Protein AF-A0A7J2PQK2-F1 (afdb_monomer_lite)

pLDDT: mean 76.17, std 11.25, range [49.5, 92.56]

Structure (mmCIF, N/CA/C/O backbone):
data_AF-A0A7J2PQK2-F1
#
_entry.id   AF-A0A7J2PQK2-F1
#
loop_
_atom_site.group_PDB
_atom_site.id
_atom_site.type_symbol
_atom_site.label_atom_id
_atom_site.label_alt_id
_atom_site.label_comp_id
_atom_site.label_asym_id
_atom_site.label_entity_id
_atom_site.label_seq_id
_atom_site.pdbx_PDB_ins_code
_atom_site.Cartn_x
_atom_site.Cartn_y
_atom_site.Cartn_z
_atom_site.occupancy
_atom_site.B_iso_or_equiv
_atom_site.auth_seq_id
_atom_site.auth_comp_id
_atom_site.auth_asym_id
_atom_site.auth_atom_id
_atom_site.pdbx_PDB_model_num
ATOM 1 N N . MET A 1 1 ? 20.639 -14.200 -44.568 1.00 54.28 1 MET A N 1
ATOM 2 C CA . MET A 1 1 ? 20.010 -14.400 -43.243 1.00 54.28 1 MET A CA 1
ATOM 3 C C . MET A 1 1 ? 18.769 -13.515 -43.201 1.00 54.28 1 MET A C 1
ATOM 5 O O . MET A 1 1 ? 18.919 -12.320 -43.413 1.00 54.28 1 MET A O 1
ATOM 9 N N . ASN A 1 2 ? 17.565 -14.093 -43.086 1.00 59.75 2 ASN A N 1
ATOM 10 C CA . ASN A 1 2 ? 16.289 -13.381 -43.282 1.00 59.75 2 ASN A CA 1
ATOM 11 C C . ASN A 1 2 ? 16.081 -12.299 -42.211 1.00 59.75 2 ASN A C 1
ATOM 13 O O . ASN A 1 2 ? 15.786 -12.599 -41.055 1.00 59.75 2 ASN A O 1
ATOM 17 N N . THR A 1 3 ? 16.226 -11.039 -42.608 1.00 67.75 3 THR A N 1
ATOM 18 C CA . THR A 1 3 ? 16.046 -9.852 -41.761 1.00 67.75 3 THR A CA 1
ATOM 19 C C . THR A 1 3 ? 14.629 -9.750 -41.190 1.00 67.75 3 THR A C 1
ATOM 21 O O . THR A 1 3 ? 14.465 -9.261 -40.076 1.00 67.75 3 THR A O 1
ATOM 24 N N . GLU A 1 4 ? 13.620 -10.284 -41.884 1.00 66.25 4 GLU A N 1
ATOM 25 C CA . GLU A 1 4 ? 12.233 -10.365 -41.400 1.00 66.25 4 GLU A CA 1
ATOM 26 C C . GLU A 1 4 ? 12.055 -11.335 -40.223 1.00 66.25 4 GLU A C 1
ATOM 28 O O . GLU A 1 4 ? 11.356 -11.018 -39.265 1.00 66.25 4 GLU A O 1
ATOM 33 N N . LEU A 1 5 ? 12.746 -12.481 -40.237 1.00 63.25 5 LEU A N 1
ATOM 34 C CA . LEU A 1 5 ? 12.723 -13.457 -39.138 1.00 63.25 5 LEU A CA 1
ATOM 35 C C . LEU A 1 5 ? 13.336 -12.870 -37.863 1.00 63.25 5 LEU A C 1
ATOM 37 O O . LEU A 1 5 ? 12.794 -13.045 -36.775 1.00 63.25 5 LEU A O 1
ATOM 41 N N . PHE A 1 6 ? 14.433 -12.123 -38.003 1.00 67.06 6 PHE A N 1
ATOM 42 C CA . PHE A 1 6 ? 15.090 -11.453 -36.879 1.00 67.06 6 PHE A CA 1
ATOM 43 C C . PHE A 1 6 ? 14.240 -10.302 -36.312 1.00 67.06 6 PHE A C 1
ATOM 45 O O . PHE A 1 6 ? 14.202 -10.088 -35.100 1.00 67.06 6 PHE A O 1
ATOM 52 N N . ARG A 1 7 ? 13.521 -9.580 -37.182 1.00 64.62 7 ARG A N 1
ATOM 53 C CA . ARG A 1 7 ? 12.620 -8.484 -36.801 1.00 64.62 7 ARG A CA 1
ATOM 54 C C . ARG A 1 7 ? 11.377 -9.003 -36.069 1.00 64.62 7 ARG A C 1
ATOM 56 O O . ARG A 1 7 ? 11.118 -8.562 -34.955 1.00 64.62 7 ARG A O 1
ATOM 63 N N . ASN A 1 8 ? 10.722 -10.033 -36.609 1.00 73.62 8 ASN A N 1
ATOM 64 C CA . ASN A 1 8 ? 9.579 -10.696 -35.972 1.00 73.62 8 ASN A CA 1
ATOM 65 C C . ASN A 1 8 ? 9.943 -11.319 -34.615 1.00 73.62 8 ASN A C 1
ATOM 67 O O . ASN A 1 8 ? 9.157 -11.269 -33.672 1.00 73.62 8 ASN A O 1
ATOM 71 N N . TRP A 1 9 ? 11.150 -11.879 -34.492 1.00 75.25 9 TRP A N 1
ATOM 72 C CA . TRP A 1 9 ? 11.638 -12.433 -33.229 1.00 75.25 9 TRP A CA 1
ATOM 73 C C . TRP A 1 9 ? 11.838 -11.348 -32.163 1.00 75.25 9 TRP A C 1
ATOM 75 O O . TRP A 1 9 ? 11.420 -11.518 -31.019 1.00 75.25 9 TRP A O 1
ATOM 85 N N . LYS A 1 10 ? 12.404 -10.195 -32.536 1.00 76.00 10 LYS A N 1
ATOM 86 C CA . LYS A 1 10 ? 12.572 -9.052 -31.629 1.00 76.00 10 LYS A CA 1
ATOM 87 C C . LYS A 1 10 ? 11.228 -8.502 -31.137 1.00 76.00 10 LYS A C 1
ATOM 89 O O . LYS A 1 10 ? 11.080 -8.264 -29.939 1.00 76.00 10 LYS A O 1
ATOM 94 N N . ASP A 1 11 ? 10.253 -8.356 -32.031 1.00 75.94 11 ASP A N 1
ATOM 95 C CA . ASP A 1 11 ? 8.913 -7.864 -31.688 1.00 75.94 11 ASP A CA 1
ATOM 96 C C . ASP A 1 11 ? 8.170 -8.845 -30.767 1.00 75.94 11 ASP A C 1
ATOM 98 O O . ASP A 1 11 ? 7.532 -8.431 -29.796 1.00 75.94 11 ASP A O 1
ATOM 102 N N . TYR A 1 12 ? 8.332 -10.153 -30.992 1.00 79.56 12 TYR A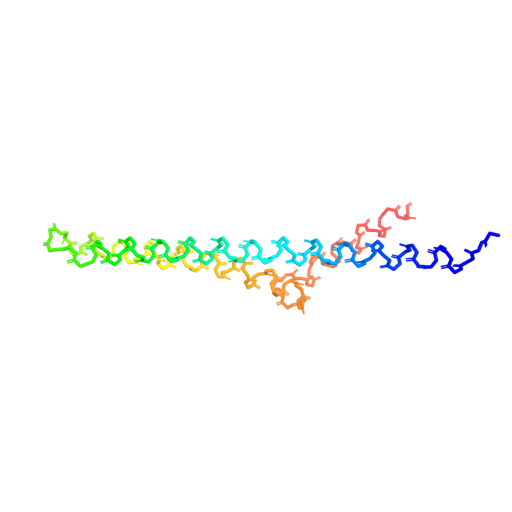 N 1
ATOM 103 C CA . TYR A 1 12 ? 7.796 -11.191 -30.110 1.00 79.56 12 TYR A CA 1
ATOM 104 C C . TYR A 1 12 ? 8.394 -11.119 -28.698 1.00 79.56 12 TYR A C 1
ATOM 106 O O . TYR A 1 12 ? 7.658 -11.120 -27.712 1.00 79.56 12 TYR A O 1
ATOM 114 N N . PHE A 1 13 ? 9.718 -10.988 -28.575 1.00 77.31 13 PHE A N 1
ATOM 115 C CA . PHE A 1 13 ? 10.373 -10.829 -27.271 1.00 77.31 13 PHE A CA 1
ATOM 116 C C . PHE A 1 13 ? 9.916 -9.564 -26.544 1.00 77.31 13 PHE A C 1
ATOM 118 O O . PHE A 1 13 ? 9.668 -9.592 -25.337 1.00 77.31 13 PHE A O 1
ATOM 125 N N . GLN A 1 14 ? 9.755 -8.463 -27.275 1.00 76.88 14 GLN A N 1
ATOM 126 C CA . GLN A 1 14 ? 9.279 -7.199 -26.727 1.00 76.88 14 GLN A CA 1
ATOM 127 C C . GLN A 1 14 ? 7.820 -7.298 -26.250 1.00 76.88 14 GLN A C 1
ATOM 129 O O . GLN A 1 14 ? 7.486 -6.775 -25.185 1.00 76.88 14 GLN A O 1
ATOM 134 N N . PHE A 1 15 ? 6.971 -8.031 -26.976 1.00 79.12 15 PHE A N 1
ATOM 135 C CA . PHE A 1 15 ? 5.594 -8.319 -26.578 1.00 79.12 15 PHE A CA 1
ATOM 136 C C . PHE A 1 15 ? 5.519 -9.201 -25.324 1.00 79.12 15 PHE A C 1
ATOM 138 O O . PHE A 1 15 ? 4.812 -8.861 -24.373 1.00 79.12 15 PHE A O 1
ATOM 145 N N . VAL A 1 16 ? 6.288 -10.294 -25.272 1.00 80.12 16 VAL A N 1
ATOM 146 C CA . VAL A 1 16 ? 6.352 -11.175 -24.093 1.00 80.12 16 VAL A CA 1
ATOM 147 C C . VAL A 1 16 ? 6.833 -10.395 -22.870 1.00 80.12 16 VAL A C 1
ATOM 149 O O . VAL A 1 16 ? 6.191 -10.447 -21.821 1.00 80.12 16 VAL A O 1
ATOM 152 N N . TYR A 1 17 ? 7.890 -9.594 -23.007 1.00 76.06 17 TYR A N 1
ATOM 153 C CA . TYR A 1 17 ? 8.396 -8.751 -21.923 1.00 76.06 17 TYR A CA 1
ATOM 154 C C . TYR A 1 17 ? 7.348 -7.743 -21.425 1.00 76.06 17 TYR A C 1
ATOM 156 O O . TYR A 1 17 ? 7.148 -7.586 -20.219 1.00 76.06 17 TYR A O 1
ATOM 164 N N . PHE A 1 18 ? 6.625 -7.099 -22.345 1.00 77.62 18 PHE A N 1
ATOM 165 C CA . PHE A 1 18 ? 5.552 -6.166 -22.006 1.00 77.62 18 PHE A CA 1
ATOM 166 C C . PHE A 1 18 ? 4.387 -6.857 -21.280 1.00 77.62 18 PHE A C 1
ATOM 168 O O . PHE A 1 18 ? 3.940 -6.375 -20.238 1.00 77.62 18 PHE A O 1
ATOM 175 N N . SER A 1 19 ? 3.931 -8.009 -21.781 1.00 76.94 19 SER A N 1
ATOM 176 C CA . SER A 1 19 ? 2.859 -8.796 -21.158 1.00 76.94 19 SER A CA 1
ATOM 177 C C . SER A 1 19 ? 3.243 -9.325 -19.771 1.00 76.94 19 SER A C 1
ATOM 179 O O . SER A 1 19 ? 2.436 -9.252 -18.845 1.00 76.94 19 SER A O 1
ATOM 181 N N . GLY A 1 20 ? 4.493 -9.764 -19.586 1.00 77.56 20 GLY A N 1
ATOM 182 C CA . GLY A 1 20 ? 5.020 -10.188 -18.289 1.00 77.56 20 GLY A CA 1
ATOM 183 C C . GLY A 1 20 ? 5.066 -9.034 -17.290 1.00 77.56 20 GLY A C 1
ATOM 184 O O . GLY A 1 20 ? 4.593 -9.169 -16.161 1.00 77.56 20 GLY A O 1
ATOM 185 N N . GLY A 1 21 ? 5.549 -7.865 -17.720 1.00 73.00 21 GLY A N 1
ATOM 186 C CA . GLY A 1 21 ? 5.540 -6.650 -16.903 1.00 73.00 21 GLY A CA 1
ATOM 187 C C . GLY A 1 21 ? 4.128 -6.216 -16.494 1.00 73.00 21 GLY A C 1
ATOM 188 O O . GLY A 1 21 ? 3.903 -5.868 -15.333 1.00 73.00 21 GLY A O 1
ATOM 189 N N . LEU A 1 22 ? 3.161 -6.289 -17.415 1.00 73.19 22 LEU A N 1
ATOM 190 C CA . LEU A 1 22 ? 1.750 -6.017 -17.125 1.00 73.19 22 LEU A CA 1
ATOM 191 C C . LEU A 1 22 ? 1.163 -7.011 -16.121 1.00 73.19 22 LEU A C 1
ATOM 193 O O . LEU A 1 22 ? 0.508 -6.583 -15.172 1.00 73.19 22 LEU A O 1
ATOM 197 N N . ALA A 1 23 ? 1.418 -8.309 -16.287 1.00 73.06 23 ALA A N 1
ATOM 198 C CA . ALA A 1 23 ? 0.916 -9.342 -15.385 1.00 73.06 23 ALA A CA 1
ATOM 199 C C . ALA A 1 23 ? 1.463 -9.168 -13.958 1.00 73.06 23 ALA A C 1
ATOM 201 O O . ALA A 1 23 ? 0.697 -9.187 -12.995 1.00 73.06 23 ALA A O 1
ATOM 202 N N . VAL A 1 24 ? 2.768 -8.917 -13.811 1.00 74.31 24 VAL A N 1
ATOM 203 C CA . VAL A 1 24 ? 3.394 -8.652 -12.504 1.00 74.31 24 VAL A CA 1
ATOM 204 C C . VAL A 1 24 ? 2.831 -7.375 -11.873 1.00 74.31 24 VAL A C 1
ATOM 206 O O . VAL A 1 24 ? 2.505 -7.367 -10.684 1.00 74.31 24 VAL A O 1
ATOM 209 N N . GLY A 1 25 ? 2.663 -6.309 -12.662 1.00 71.69 25 GLY A N 1
ATOM 210 C CA . GLY A 1 25 ? 2.047 -5.062 -12.203 1.00 71.69 25 GLY A CA 1
ATOM 211 C C . GLY A 1 25 ? 0.606 -5.258 -11.723 1.00 71.69 25 GLY A C 1
ATOM 212 O O . GLY A 1 25 ? 0.245 -4.783 -10.645 1.00 71.69 25 GLY A O 1
ATOM 213 N N . TRP A 1 26 ? -0.193 -6.012 -12.479 1.00 76.19 26 TRP A N 1
ATOM 214 C CA . TRP A 1 26 ? -1.580 -6.338 -12.147 1.00 76.19 26 TRP A CA 1
ATOM 215 C C . TRP A 1 26 ? -1.686 -7.160 -10.859 1.00 76.19 26 TRP A C 1
ATOM 217 O O . TRP A 1 26 ? -2.433 -6.797 -9.950 1.00 76.19 26 TRP A O 1
ATOM 227 N N . ILE A 1 27 ? -0.895 -8.231 -10.741 1.00 77.12 27 ILE A N 1
ATOM 228 C CA . ILE A 1 27 ? -0.863 -9.098 -9.555 1.00 77.12 27 ILE A CA 1
ATOM 229 C C . ILE A 1 27 ? -0.448 -8.299 -8.317 1.00 77.12 27 ILE A C 1
ATOM 231 O O . ILE A 1 27 ? -1.100 -8.396 -7.276 1.00 77.12 27 ILE A O 1
ATOM 235 N N . SER A 1 28 ? 0.592 -7.466 -8.430 1.00 73.31 28 SER A N 1
ATOM 236 C CA . SER A 1 28 ? 1.046 -6.611 -7.331 1.00 73.31 28 SER A CA 1
ATOM 237 C C . SER A 1 28 ? -0.047 -5.641 -6.879 1.00 73.31 28 SER A C 1
ATOM 239 O O . SER A 1 28 ? -0.267 -5.511 -5.677 1.00 73.31 28 SER A O 1
ATOM 241 N N . GLY A 1 29 ? -0.750 -4.986 -7.809 1.00 76.00 29 GLY A N 1
ATOM 242 C CA . GLY A 1 29 ? -1.850 -4.077 -7.475 1.00 76.00 29 GLY A CA 1
ATOM 243 C C . GLY A 1 29 ? -3.015 -4.801 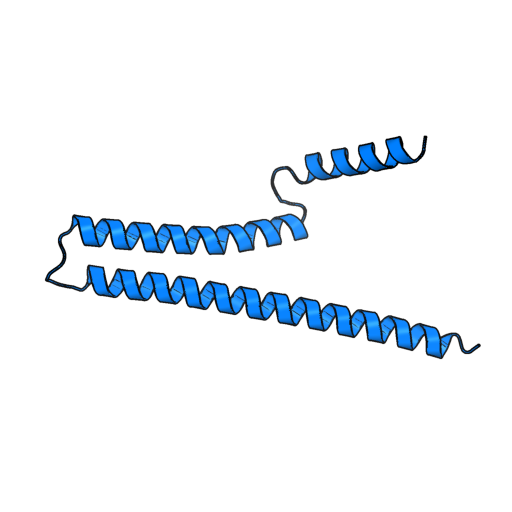-6.797 1.00 76.00 29 GLY A C 1
ATOM 244 O O . GLY A 1 29 ? -3.534 -4.345 -5.777 1.00 76.00 29 GLY A O 1
ATOM 245 N N . HIS A 1 30 ? -3.378 -5.978 -7.304 1.00 81.25 30 HIS A N 1
ATOM 246 C CA . HIS A 1 30 ? -4.472 -6.770 -6.750 1.00 81.25 30 HIS A CA 1
ATOM 247 C C . HIS A 1 30 ? -4.154 -7.320 -5.348 1.00 81.25 30 HIS A C 1
ATOM 249 O O . HIS A 1 30 ? -5.042 -7.387 -4.494 1.00 81.25 30 HIS A O 1
ATOM 255 N N . LEU A 1 31 ? -2.900 -7.698 -5.081 1.00 78.94 31 LEU A N 1
ATOM 256 C CA . LEU A 1 31 ? -2.432 -8.091 -3.748 1.00 78.94 31 LEU A CA 1
ATOM 257 C C . LEU A 1 31 ? -2.499 -6.922 -2.762 1.00 78.94 31 LEU A C 1
ATOM 259 O O . LEU A 1 31 ? -3.013 -7.098 -1.659 1.00 78.94 31 LEU A O 1
ATOM 263 N N . SER A 1 32 ? -2.041 -5.733 -3.161 1.00 78.00 32 SER A N 1
ATOM 264 C CA . SER A 1 32 ? -2.113 -4.530 -2.324 1.00 78.00 32 SER A CA 1
ATOM 265 C C . SER A 1 32 ? -3.555 -4.169 -1.967 1.00 78.00 32 SER A C 1
ATOM 267 O O . SER A 1 32 ? -3.857 -3.991 -0.792 1.00 78.00 32 SER A O 1
ATOM 269 N N . LEU A 1 33 ? -4.476 -4.168 -2.937 1.00 81.62 33 LEU A N 1
ATOM 270 C CA . LEU A 1 33 ? -5.896 -3.898 -2.676 1.00 81.62 33 LEU A CA 1
ATOM 271 C C . LEU A 1 33 ? -6.532 -4.927 -1.731 1.00 81.62 33 LEU A C 1
ATOM 273 O O . LEU A 1 33 ? -7.323 -4.558 -0.864 1.00 81.62 33 LEU A O 1
ATOM 277 N N . ARG A 1 34 ? -6.171 -6.213 -1.849 1.00 86.62 34 ARG A N 1
ATOM 278 C CA . ARG A 1 34 ? -6.644 -7.251 -0.914 1.00 86.62 34 ARG A CA 1
ATOM 279 C C . ARG A 1 34 ? -6.140 -7.015 0.507 1.00 86.62 34 ARG A C 1
ATOM 281 O O . ARG A 1 34 ? -6.898 -7.239 1.446 1.00 86.62 34 ARG A O 1
ATOM 288 N N . LYS A 1 35 ? -4.895 -6.563 0.670 1.00 84.44 35 LYS A N 1
ATOM 289 C CA . LYS A 1 35 ? -4.336 -6.240 1.989 1.00 84.44 35 LYS A CA 1
ATOM 290 C C . LYS A 1 35 ? -5.016 -5.026 2.616 1.00 84.44 35 LYS A C 1
ATOM 292 O O . LYS A 1 35 ? -5.472 -5.141 3.746 1.00 84.44 35 LYS A O 1
ATOM 297 N N . ILE A 1 36 ? -5.185 -3.940 1.855 1.00 84.75 36 ILE A N 1
ATOM 298 C CA . ILE A 1 36 ? -5.933 -2.746 2.291 1.00 84.75 36 ILE A CA 1
ATOM 299 C C . ILE A 1 36 ? -7.337 -3.141 2.756 1.00 84.75 36 ILE A C 1
ATOM 301 O O . ILE A 1 36 ? -7.754 -2.813 3.863 1.00 84.75 36 ILE A O 1
ATOM 305 N N . ARG A 1 37 ? -8.055 -3.917 1.936 1.00 88.25 37 ARG A N 1
ATOM 306 C CA . ARG A 1 37 ? -9.393 -4.400 2.278 1.00 88.25 37 ARG A CA 1
ATOM 307 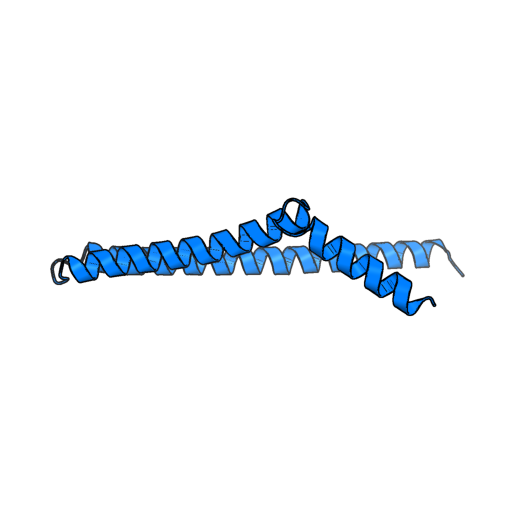C C . ARG A 1 37 ? -9.397 -5.218 3.571 1.00 88.25 37 ARG A C 1
ATOM 309 O O . ARG A 1 37 ? -10.255 -5.002 4.416 1.00 88.25 37 ARG A O 1
ATOM 316 N N . SER A 1 38 ? -8.436 -6.123 3.741 1.00 89.88 38 SER A N 1
ATOM 317 C CA . SER A 1 38 ? -8.333 -6.933 4.958 1.00 89.88 38 SER A CA 1
ATOM 318 C C . SER A 1 38 ? -8.046 -6.091 6.206 1.00 89.88 38 SER A C 1
ATOM 320 O O . SER A 1 38 ? -8.611 -6.376 7.261 1.00 89.88 38 SER A O 1
ATOM 322 N N . ALA A 1 39 ? -7.203 -5.061 6.103 1.00 86.75 39 ALA A N 1
ATOM 323 C CA . ALA A 1 39 ? -6.920 -4.139 7.201 1.00 86.75 39 ALA A CA 1
ATOM 324 C C . ALA A 1 39 ? -8.175 -3.352 7.611 1.00 86.75 39 ALA A C 1
ATOM 326 O O . ALA A 1 39 ? -8.518 -3.300 8.793 1.00 86.75 39 ALA A O 1
ATOM 327 N N . LEU A 1 40 ? -8.920 -2.834 6.629 1.00 89.25 40 LEU A N 1
ATOM 328 C CA . LEU A 1 40 ? -10.181 -2.125 6.857 1.00 89.25 40 LEU A CA 1
ATOM 329 C C . LEU A 1 40 ? -11.252 -3.027 7.484 1.00 89.25 40 LEU A C 1
ATOM 331 O O . LEU A 1 40 ? -11.888 -2.624 8.453 1.00 89.25 40 LEU A O 1
ATOM 335 N N . GLU A 1 41 ? -11.416 -4.260 6.995 1.00 92.56 41 GLU A N 1
ATOM 336 C CA . GLU A 1 41 ? -12.366 -5.230 7.565 1.00 92.56 41 GLU A CA 1
ATOM 337 C C . GLU A 1 41 ? -12.015 -5.576 9.026 1.00 92.56 41 GLU A C 1
ATOM 339 O O . GLU A 1 41 ? -12.898 -5.682 9.880 1.00 92.56 41 GLU A O 1
ATOM 344 N N . LYS A 1 42 ? -10.724 -5.716 9.356 1.00 90.12 42 LYS A N 1
ATOM 345 C CA . LYS A 1 42 ? -10.276 -5.931 10.743 1.00 90.12 42 LYS A CA 1
ATOM 346 C C . LYS A 1 42 ? -10.597 -4.736 11.637 1.00 90.12 42 LYS A C 1
ATOM 348 O O . LYS A 1 42 ? -11.129 -4.935 12.729 1.00 90.12 42 LYS A O 1
ATOM 353 N N . ALA A 1 43 ? -10.301 -3.521 11.181 1.00 89.75 43 ALA A N 1
ATOM 354 C CA . ALA A 1 43 ? -10.606 -2.309 11.932 1.00 89.75 43 ALA A CA 1
ATOM 355 C C . ALA A 1 43 ? -12.113 -2.143 12.144 1.00 89.75 43 ALA A C 1
ATOM 357 O O . ALA A 1 43 ? -12.553 -1.889 13.264 1.00 89.75 43 ALA A O 1
ATOM 358 N N . GLU A 1 44 ? -12.920 -2.383 11.111 1.00 91.75 44 GLU A N 1
ATOM 359 C CA . GLU A 1 44 ? -14.377 -2.329 11.199 1.00 91.75 44 GLU A CA 1
ATOM 360 C C . GLU A 1 44 ? -14.927 -3.310 12.243 1.00 91.75 44 GLU A C 1
ATOM 362 O O . GLU A 1 44 ? -15.773 -2.933 13.057 1.00 91.75 44 GLU A O 1
ATOM 367 N N . ASN A 1 45 ? -14.408 -4.540 12.286 1.00 92.44 45 ASN A N 1
ATOM 368 C CA . ASN A 1 45 ? -14.804 -5.531 13.289 1.00 92.44 45 ASN A CA 1
ATOM 369 C C . ASN A 1 45 ? -14.494 -5.069 14.724 1.00 92.44 45 ASN A C 1
ATOM 371 O O . ASN A 1 45 ? -15.310 -5.267 15.627 1.00 92.44 45 ASN A O 1
ATOM 375 N N . ILE A 1 46 ? -13.346 -4.422 14.944 1.00 89.44 46 ILE A N 1
ATOM 376 C CA . ILE A 1 46 ? -12.956 -3.887 16.259 1.00 89.44 46 ILE A CA 1
ATOM 377 C C . ILE A 1 46 ? -13.830 -2.683 16.638 1.00 89.44 46 ILE A C 1
ATOM 379 O O . ILE A 1 46 ? -14.296 -2.584 17.772 1.00 89.44 46 ILE A O 1
ATOM 383 N N . ILE A 1 47 ? -14.113 -1.789 15.690 1.00 88.69 47 ILE A N 1
ATOM 384 C CA . ILE A 1 47 ? -14.946 -0.599 15.912 1.00 88.69 47 ILE A CA 1
ATOM 385 C C . ILE A 1 47 ? -16.389 -0.994 16.247 1.00 88.69 47 ILE A C 1
ATOM 387 O O . ILE A 1 47 ? -16.985 -0.452 17.186 1.00 88.69 47 ILE A O 1
ATOM 391 N N . ARG A 1 48 ? -16.943 -1.969 15.516 1.00 91.19 48 ARG A N 1
ATOM 392 C CA . ARG A 1 48 ? -18.300 -2.494 15.732 1.00 91.19 48 ARG A CA 1
ATOM 393 C C . ARG A 1 48 ? -18.417 -3.347 16.993 1.00 91.19 48 ARG A C 1
ATOM 395 O O . ARG A 1 48 ? -19.524 -3.508 17.501 1.00 91.19 48 ARG A O 1
ATOM 402 N N . SER A 1 49 ? -17.312 -3.870 17.523 1.00 89.75 49 SER A N 1
ATOM 403 C CA . SER A 1 49 ? -17.325 -4.653 18.756 1.00 89.75 49 SER A CA 1
ATOM 404 C C . SER A 1 49 ? -17.783 -3.791 19.946 1.00 89.75 49 SER A C 1
ATOM 406 O O . SER A 1 49 ? -17.153 -2.777 20.270 1.00 89.75 49 SER A O 1
ATOM 408 N N . PRO A 1 50 ? -18.856 -4.187 20.656 1.00 84.50 50 PRO A N 1
ATOM 409 C CA . PRO A 1 50 ? -19.290 -3.499 21.870 1.00 84.50 50 PRO A CA 1
ATOM 410 C C . PRO A 1 50 ? -18.361 -3.769 23.064 1.00 84.50 50 PRO A C 1
ATOM 412 O O . PRO A 1 50 ? -18.459 -3.084 24.074 1.00 84.50 50 PRO A O 1
ATOM 415 N N . LYS A 1 51 ? -17.454 -4.753 22.961 1.00 89.81 51 LYS A N 1
ATOM 416 C CA . LYS A 1 51 ? -16.509 -5.132 24.027 1.00 89.81 51 LYS A CA 1
ATOM 417 C C . LYS A 1 51 ? -15.207 -4.326 24.011 1.00 8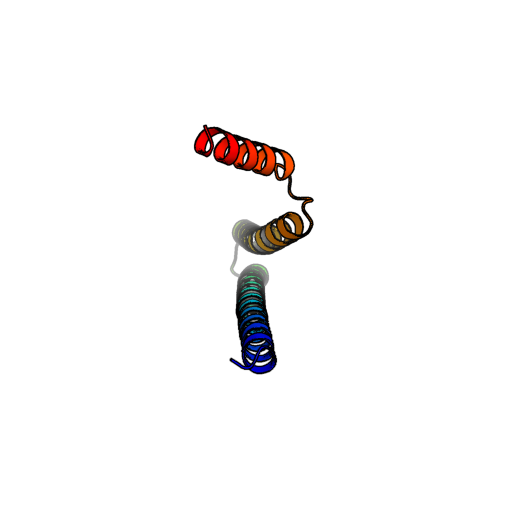9.81 51 LYS A C 1
ATOM 419 O O . LYS A 1 51 ? -14.409 -4.449 24.932 1.00 89.81 51 LYS A O 1
ATOM 424 N N . SER A 1 52 ? -14.966 -3.558 22.953 1.00 83.50 52 SER A N 1
ATOM 425 C CA . SER A 1 52 ? -13.704 -2.851 22.733 1.00 83.50 52 SER A CA 1
ATOM 426 C C . SER A 1 52 ? -13.769 -1.433 23.303 1.00 83.50 52 SER A C 1
ATOM 428 O O . SER A 1 52 ? -14.764 -0.736 23.099 1.00 83.50 52 SER A O 1
ATOM 430 N N . ASN A 1 53 ? -12.715 -0.996 24.000 1.00 91.44 53 ASN A N 1
ATOM 431 C CA . ASN A 1 53 ? -12.620 0.371 24.531 1.00 91.44 53 ASN A CA 1
ATOM 432 C C . ASN A 1 53 ? -12.453 1.394 23.385 1.00 91.44 53 ASN A C 1
ATOM 434 O O . ASN A 1 53 ? -11.929 1.045 22.327 1.00 91.44 53 ASN A O 1
ATOM 438 N N . MET A 1 54 ? -12.852 2.654 23.586 1.00 88.81 54 MET A N 1
ATOM 439 C CA . MET A 1 54 ? -12.715 3.718 22.579 1.00 88.81 54 MET A CA 1
ATOM 440 C C . MET A 1 54 ? -11.273 3.894 22.096 1.00 88.81 54 MET A C 1
ATOM 442 O O . MET A 1 54 ? -11.071 4.022 20.893 1.00 88.81 54 MET A O 1
ATOM 446 N N . ASP A 1 55 ? -10.280 3.783 22.981 1.00 90.56 55 ASP A N 1
ATOM 447 C CA . ASP A 1 55 ? -8.866 3.850 22.585 1.00 90.56 55 ASP A CA 1
ATOM 448 C C . ASP A 1 55 ? -8.487 2.719 21.620 1.00 90.56 55 ASP A C 1
ATOM 450 O O . ASP A 1 55 ? -7.808 2.940 20.623 1.00 90.56 55 ASP A O 1
ATOM 454 N N . GLN A 1 56 ? -8.987 1.500 21.853 1.00 89.94 56 GLN A N 1
ATOM 455 C CA . GLN A 1 56 ? -8.735 0.362 20.960 1.00 89.94 56 GLN A CA 1
ATOM 456 C C . GLN A 1 56 ? -9.393 0.558 19.593 1.00 89.94 56 GLN A C 1
ATOM 458 O O . GLN A 1 56 ? -8.821 0.184 18.571 1.00 89.94 56 GLN A O 1
ATOM 463 N N . LYS A 1 57 ? -10.590 1.152 19.566 1.00 89.88 57 LYS A N 1
ATOM 464 C CA . LYS A 1 57 ? -11.288 1.487 18.319 1.00 89.88 57 LYS A CA 1
ATOM 465 C C . LYS A 1 57 ? -10.541 2.565 17.542 1.00 89.88 57 LYS A C 1
ATOM 467 O O . LYS A 1 57 ? -10.421 2.454 16.326 1.00 89.88 57 LYS A O 1
ATOM 472 N N . TYR A 1 58 ? -10.027 3.571 18.246 1.00 90.06 58 TYR A N 1
ATOM 473 C CA . TYR A 1 58 ? -9.233 4.644 17.662 1.00 90.06 58 TYR A CA 1
ATOM 474 C C . TYR A 1 58 ? -7.923 4.114 17.070 1.00 90.06 58 TYR A C 1
ATOM 476 O O . TYR A 1 58 ? -7.661 4.338 15.892 1.00 90.06 58 TYR A O 1
ATOM 484 N N . HIS A 1 59 ? -7.154 3.329 17.832 1.00 91.38 59 HIS A N 1
ATOM 485 C CA . HIS A 1 59 ? -5.916 2.722 17.339 1.00 91.38 59 HIS A CA 1
ATOM 486 C C . HIS A 1 59 ? -6.152 1.820 16.127 1.00 91.38 59 HIS A C 1
ATOM 488 O O . HIS A 1 59 ? -5.464 1.966 15.124 1.00 91.38 59 HIS A O 1
ATOM 494 N N . ALA A 1 60 ? -7.179 0.967 16.159 1.00 88.50 60 ALA A N 1
ATOM 495 C CA . ALA A 1 60 ? -7.507 0.115 15.018 1.00 88.50 60 ALA A CA 1
ATOM 496 C C . ALA A 1 60 ? -7.870 0.920 13.755 1.00 88.50 60 ALA A C 1
ATOM 498 O O . ALA A 1 60 ? -7.529 0.512 12.645 1.00 88.50 60 ALA A O 1
ATOM 499 N N . ALA A 1 61 ? -8.548 2.064 13.908 1.00 88.06 61 ALA A N 1
ATOM 500 C CA . ALA A 1 61 ? -8.845 2.959 12.794 1.00 88.06 61 ALA A CA 1
ATOM 501 C C . ALA A 1 61 ? -7.573 3.616 12.232 1.00 88.06 61 ALA A C 1
ATOM 503 O O . ALA A 1 61 ? -7.397 3.645 11.015 1.00 88.06 61 ALA A O 1
ATOM 504 N N . CYS A 1 62 ? -6.684 4.104 13.104 1.00 90.81 62 CYS A N 1
ATOM 505 C CA . CYS A 1 62 ? -5.396 4.673 12.706 1.00 90.81 62 CYS A CA 1
ATOM 506 C C . CYS A 1 62 ? -4.530 3.649 11.966 1.00 90.81 62 CYS A C 1
ATOM 508 O O . CYS A 1 62 ? -4.085 3.939 10.860 1.00 90.81 62 CYS A O 1
ATOM 510 N N . ASP A 1 63 ? -4.380 2.440 12.507 1.00 89.56 63 ASP A N 1
ATOM 511 C CA . ASP A 1 63 ? -3.566 1.381 11.901 1.00 89.56 63 ASP A CA 1
ATOM 512 C C . ASP A 1 63 ? -4.061 1.022 10.490 1.00 89.56 63 ASP A C 1
ATOM 514 O O . ASP A 1 63 ? -3.271 0.866 9.557 1.00 89.56 63 ASP A O 1
ATOM 518 N N . ALA A 1 64 ? -5.382 0.938 10.297 1.00 88.81 64 ALA A N 1
ATOM 519 C CA . ALA A 1 64 ? -5.956 0.657 8.984 1.00 88.81 64 ALA A CA 1
ATOM 520 C C . ALA A 1 64 ? -5.778 1.815 7.990 1.00 88.81 64 ALA A C 1
ATOM 522 O O . ALA A 1 64 ? -5.585 1.568 6.794 1.00 88.81 64 ALA A O 1
ATOM 523 N N . ILE A 1 65 ? -5.826 3.067 8.457 1.00 86.62 65 ILE A N 1
ATOM 524 C CA . ILE A 1 65 ? -5.531 4.245 7.630 1.00 86.62 65 ILE A CA 1
ATOM 525 C C . ILE A 1 65 ? -4.053 4.256 7.239 1.00 86.62 65 ILE A C 1
ATOM 527 O O . ILE A 1 65 ? -3.755 4.425 6.058 1.00 86.62 65 ILE A O 1
ATOM 531 N N . ASP A 1 66 ? -3.142 4.017 8.179 1.00 88.25 66 ASP A N 1
ATOM 532 C CA . ASP A 1 66 ? -1.700 3.999 7.926 1.00 88.25 66 ASP A CA 1
ATOM 533 C C . ASP A 1 66 ? -1.320 2.906 6.926 1.00 88.25 66 ASP A C 1
ATOM 535 O O . ASP A 1 66 ? -0.606 3.168 5.953 1.00 88.25 66 ASP A O 1
ATOM 539 N N . GLU A 1 67 ? -1.863 1.697 7.085 1.00 85.12 67 GLU A N 1
ATOM 540 C CA . GLU A 1 67 ? -1.629 0.605 6.141 1.00 85.12 67 GLU A CA 1
ATOM 541 C C . GLU A 1 67 ? -2.197 0.935 4.746 1.00 85.12 67 GLU A C 1
ATOM 543 O O . GLU A 1 67 ? -1.546 0.686 3.726 1.00 85.12 67 GLU A O 1
ATOM 548 N N . SER A 1 68 ? -3.366 1.581 4.679 1.00 83.81 68 SER A N 1
ATOM 549 C CA . SER A 1 68 ? -3.960 2.049 3.418 1.00 83.81 68 SER A CA 1
ATOM 550 C C . SER A 1 68 ? -3.101 3.114 2.729 1.00 83.81 68 SER A C 1
ATOM 552 O O . SER A 1 68 ? -2.813 3.013 1.531 1.00 83.81 68 SER A O 1
ATOM 554 N N . CYS A 1 69 ? -2.651 4.112 3.488 1.00 84.38 69 CYS A N 1
ATOM 555 C CA . CYS A 1 69 ? -1.790 5.195 3.025 1.00 84.38 69 CYS A CA 1
ATOM 556 C C . CYS A 1 69 ? -0.431 4.679 2.555 1.00 84.38 69 CYS A C 1
ATOM 558 O O . CYS A 1 69 ? 0.061 5.141 1.528 1.00 84.38 69 CYS A O 1
ATOM 560 N N . PHE A 1 70 ? 0.152 3.692 3.237 1.00 85.56 70 PHE A N 1
ATOM 561 C CA . PHE A 1 70 ? 1.407 3.069 2.827 1.00 85.56 70 PHE A CA 1
ATOM 562 C C . PHE A 1 70 ? 1.300 2.446 1.430 1.00 85.56 70 PHE A C 1
ATOM 564 O O . PHE A 1 70 ? 2.086 2.767 0.535 1.00 85.56 70 PHE A O 1
ATOM 571 N N . TYR A 1 71 ? 0.299 1.591 1.199 1.00 79.38 71 TYR A N 1
ATOM 572 C CA . TYR A 1 71 ? 0.138 0.939 -0.103 1.00 79.38 71 TYR A CA 1
ATOM 573 C C . TYR A 1 71 ? -0.203 1.935 -1.216 1.00 79.38 71 TYR A C 1
ATOM 575 O O . TYR A 1 71 ? 0.337 1.818 -2.319 1.00 79.38 71 TYR A O 1
ATOM 583 N N . LEU A 1 72 ? -1.051 2.931 -0.941 1.00 78.25 72 LEU A N 1
ATOM 584 C CA . LEU A 1 72 ? -1.342 4.005 -1.895 1.00 78.25 72 LEU A CA 1
ATOM 585 C C . LEU A 1 72 ? -0.096 4.846 -2.194 1.00 78.25 72 LEU A C 1
ATOM 587 O O . LEU A 1 72 ? 0.167 5.140 -3.358 1.00 78.25 72 LEU A O 1
ATOM 591 N N . GLY A 1 73 ? 0.705 5.172 -1.180 1.00 78.31 73 GLY A N 1
ATOM 592 C CA . GLY A 1 73 ? 1.958 5.911 -1.314 1.00 78.31 73 GLY A CA 1
ATOM 593 C C . GLY A 1 73 ? 2.950 5.209 -2.237 1.00 78.31 73 GLY A C 1
ATOM 594 O O . GLY A 1 73 ? 3.461 5.828 -3.165 1.00 78.31 73 GLY A O 1
ATOM 595 N N . VAL A 1 74 ? 3.139 3.895 -2.077 1.00 76.25 74 VAL A N 1
ATOM 596 C CA . VAL A 1 74 ? 4.000 3.089 -2.965 1.00 76.25 74 VAL A CA 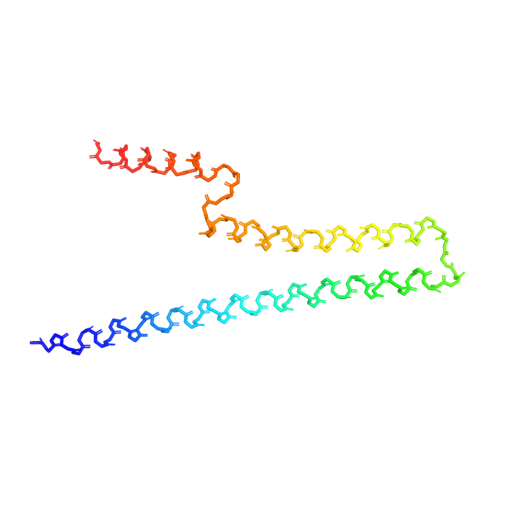1
ATOM 597 C C . VAL A 1 74 ? 3.497 3.106 -4.415 1.00 76.25 74 VAL A C 1
ATOM 599 O O . VAL A 1 74 ? 4.293 3.163 -5.358 1.00 76.25 74 VAL A O 1
ATOM 602 N N . VAL A 1 75 ? 2.177 3.063 -4.623 1.00 72.69 75 VAL A N 1
ATOM 603 C CA . VAL A 1 75 ? 1.576 3.159 -5.964 1.00 72.69 75 VAL A CA 1
ATOM 604 C C . VAL A 1 75 ? 1.813 4.546 -6.564 1.00 72.69 75 VAL A C 1
ATOM 606 O O . VAL A 1 75 ? 2.252 4.640 -7.714 1.00 72.69 75 VAL A O 1
ATOM 609 N N . PHE A 1 76 ? 1.587 5.610 -5.793 1.00 72.44 76 PHE A N 1
ATOM 610 C CA . PHE A 1 76 ? 1.825 6.987 -6.223 1.00 72.44 76 PHE A CA 1
ATOM 611 C C . PHE A 1 76 ? 3.299 7.262 -6.509 1.00 72.44 76 PHE A C 1
ATOM 613 O O . PHE A 1 76 ? 3.604 7.899 -7.511 1.00 72.44 76 PHE A O 1
ATOM 620 N N . GLU A 1 77 ? 4.225 6.750 -5.702 1.00 72.94 77 GLU A N 1
ATOM 621 C CA . GLU A 1 77 ? 5.661 6.901 -5.931 1.00 72.94 77 GLU A CA 1
ATOM 622 C C . GLU A 1 77 ? 6.079 6.244 -7.252 1.00 72.94 77 GLU A C 1
ATOM 624 O O . GLU A 1 77 ? 6.736 6.874 -8.083 1.00 72.94 77 GLU A O 1
ATOM 629 N N . LYS A 1 78 ? 5.630 5.008 -7.511 1.00 71.94 78 LYS A N 1
ATOM 630 C CA . LYS A 1 78 ? 5.886 4.321 -8.787 1.00 71.94 78 LYS A CA 1
ATOM 631 C C . LYS A 1 78 ? 5.254 5.051 -9.971 1.00 71.94 78 LYS A C 1
ATOM 633 O O . LYS A 1 78 ? 5.885 5.161 -11.025 1.00 71.94 78 LYS A O 1
ATOM 638 N N . TYR A 1 79 ? 4.035 5.561 -9.807 1.00 69.19 79 TYR A N 1
ATOM 639 C CA . TYR A 1 79 ? 3.354 6.356 -10.827 1.00 69.19 79 TYR A CA 1
ATOM 640 C C . TYR A 1 79 ? 4.117 7.652 -11.129 1.00 69.19 79 TYR A C 1
ATOM 642 O O . TYR A 1 79 ? 4.441 7.921 -12.285 1.00 69.19 79 TYR A O 1
ATOM 650 N N . ASN A 1 80 ? 4.492 8.406 -10.097 1.00 71.62 80 ASN A N 1
ATOM 651 C CA . ASN A 1 80 ? 5.242 9.653 -10.214 1.00 71.62 80 ASN A CA 1
ATOM 652 C C . ASN A 1 80 ? 6.637 9.425 -10.805 1.00 71.62 80 ASN A C 1
ATOM 654 O O . ASN A 1 80 ? 7.107 10.219 -11.617 1.00 71.62 80 ASN A O 1
ATOM 658 N N . ARG A 1 81 ? 7.293 8.308 -10.470 1.00 68.38 81 ARG A N 1
ATOM 659 C CA . ARG A 1 81 ? 8.566 7.904 -11.078 1.00 68.38 81 ARG A CA 1
ATOM 660 C C . ARG A 1 81 ? 8.410 7.651 -12.580 1.00 68.38 81 ARG A C 1
ATOM 662 O O . ARG A 1 81 ? 9.209 8.142 -13.371 1.00 68.38 81 ARG A O 1
ATOM 669 N N . LYS A 1 82 ? 7.343 6.955 -12.993 1.00 73.44 82 LYS A N 1
ATOM 670 C CA . LYS A 1 82 ? 7.022 6.719 -14.412 1.00 73.44 82 LYS A CA 1
ATOM 671 C C . LYS A 1 82 ? 6.692 8.016 -15.160 1.00 73.44 82 LYS A C 1
ATOM 673 O O . LYS A 1 82 ? 7.137 8.186 -16.290 1.00 73.44 82 LYS A O 1
ATOM 678 N N . GLN A 1 83 ? 5.955 8.925 -14.525 1.00 72.00 83 GLN A N 1
ATOM 679 C CA . GLN A 1 83 ? 5.605 10.240 -15.077 1.00 72.00 83 GLN A CA 1
ATOM 680 C C . GLN A 1 83 ? 6.749 11.261 -14.992 1.00 72.00 83 GLN A C 1
ATOM 682 O O . GLN A 1 83 ? 6.616 12.368 -15.505 1.00 72.00 83 GLN A O 1
ATOM 687 N N . ARG A 1 84 ? 7.886 10.904 -14.372 1.00 68.19 84 ARG A N 1
ATOM 688 C CA . ARG A 1 84 ? 9.026 11.806 -14.114 1.00 68.19 84 ARG A CA 1
ATOM 689 C C . ARG A 1 84 ? 8.656 13.031 -13.268 1.00 68.19 84 ARG A C 1
ATOM 691 O O . ARG A 1 84 ? 9.316 14.065 -13.337 1.00 68.19 84 ARG A O 1
ATOM 698 N N . THR A 1 85 ? 7.609 12.903 -12.462 1.00 71.56 85 THR A N 1
ATOM 699 C CA . THR A 1 85 ? 7.093 13.924 -11.543 1.00 71.56 85 THR A CA 1
ATOM 700 C C . THR A 1 85 ? 7.430 13.617 -10.086 1.00 71.56 85 THR A C 1
ATOM 702 O O . THR A 1 85 ? 7.027 14.362 -9.197 1.00 71.56 85 THR A O 1
ATOM 705 N N . ALA A 1 86 ? 8.162 12.528 -9.819 1.00 66.62 86 ALA A N 1
ATOM 706 C CA . ALA A 1 86 ? 8.593 12.198 -8.468 1.00 66.62 86 ALA A CA 1
ATOM 707 C C . ALA A 1 86 ? 9.501 13.307 -7.896 1.00 66.62 86 ALA A C 1
ATOM 709 O O . ALA A 1 86 ? 10.424 13.758 -8.589 1.00 66.62 86 ALA A O 1
ATOM 710 N N . PRO A 1 87 ? 9.283 13.729 -6.637 1.00 61.03 87 PRO A N 1
ATOM 711 C CA . PRO A 1 87 ? 10.223 14.591 -5.926 1.00 61.03 87 PRO A CA 1
ATOM 712 C C . PRO A 1 87 ? 11.628 13.967 -5.960 1.00 61.03 87 PRO A C 1
ATOM 714 O O . PRO A 1 87 ? 11.773 12.767 -5.736 1.00 61.03 87 PRO A O 1
ATOM 717 N N . GLY A 1 88 ? 12.657 14.744 -6.313 1.00 60.28 88 GLY A N 1
ATOM 718 C CA . GLY A 1 88 ? 14.039 14.249 -6.438 1.00 60.28 88 GLY A CA 1
ATOM 719 C C . GLY A 1 88 ? 14.379 13.509 -7.746 1.00 60.28 88 GLY A C 1
ATOM 720 O O . GLY A 1 88 ? 15.534 13.146 -7.956 1.00 60.28 88 GLY A O 1
ATOM 721 N N . TRP A 1 89 ? 13.433 13.323 -8.681 1.00 60.31 89 TRP A N 1
ATOM 722 C CA . TRP A 1 89 ? 13.713 12.671 -9.976 1.00 60.31 89 TRP A CA 1
ATOM 723 C C . TRP A 1 89 ? 14.769 13.414 -10.805 1.00 60.31 89 TRP A C 1
ATOM 725 O O . TRP A 1 89 ? 15.632 12.793 -11.423 1.00 60.31 89 TRP A O 1
ATOM 735 N N . LYS A 1 90 ? 14.721 14.752 -10.800 1.00 60.09 90 LYS A N 1
ATOM 736 C CA . LYS A 1 90 ? 15.720 15.581 -11.487 1.00 60.09 90 LYS A CA 1
ATOM 737 C C . LYS A 1 90 ? 17.115 15.376 -10.889 1.00 60.09 90 LYS A C 1
ATOM 739 O O . LYS A 1 90 ? 18.054 15.182 -11.642 1.00 60.09 90 LYS A O 1
ATOM 744 N N . GLU A 1 91 ? 17.224 15.331 -9.564 1.00 64.19 91 GLU A N 1
ATOM 745 C CA . GLU A 1 91 ? 18.495 15.166 -8.842 1.00 64.19 91 GLU A CA 1
ATOM 746 C C . GLU A 1 91 ? 19.104 13.767 -9.018 1.00 64.19 91 GLU A C 1
ATOM 748 O O . GLU A 1 91 ? 20.321 13.630 -9.141 1.00 64.19 91 GLU A O 1
ATOM 753 N N . ALA A 1 92 ? 18.269 12.724 -9.077 1.00 61.53 92 ALA A N 1
ATOM 754 C CA . ALA A 1 92 ? 18.712 11.359 -9.359 1.00 61.53 92 ALA A CA 1
ATOM 755 C C . ALA A 1 92 ? 19.276 11.222 -10.785 1.00 61.53 92 ALA A C 1
ATOM 757 O O . ALA A 1 92 ? 20.328 10.615 -10.973 1.00 61.53 92 ALA A O 1
ATOM 758 N N . LYS A 1 93 ? 18.628 11.860 -11.769 1.00 60.22 93 LYS A N 1
ATOM 759 C CA . LYS A 1 93 ? 19.068 11.857 -13.171 1.00 60.22 93 LYS A CA 1
ATOM 760 C C . LYS A 1 93 ? 20.413 12.566 -13.356 1.00 60.22 93 LYS A C 1
ATOM 762 O O . LYS A 1 93 ? 21.293 12.034 -14.022 1.00 60.22 93 LYS A O 1
ATOM 767 N N . THR A 1 94 ? 20.610 13.713 -12.701 1.00 59.03 94 THR A N 1
ATOM 768 C CA . THR A 1 94 ? 21.885 14.451 -12.749 1.00 59.03 94 THR A CA 1
ATOM 769 C C . THR A 1 94 ? 23.039 13.667 -12.115 1.00 59.03 94 THR A C 1
ATOM 771 O O . THR A 1 94 ? 24.186 13.799 -12.540 1.00 59.03 94 THR A O 1
ATOM 774 N N . LYS A 1 95 ? 22.765 12.838 -11.098 1.00 60.09 95 LYS A N 1
ATOM 775 C CA . LYS A 1 95 ? 23.772 11.946 -10.502 1.00 60.09 95 LYS A CA 1
ATOM 776 C C . LYS A 1 95 ? 24.140 10.784 -11.423 1.00 60.09 95 LYS A C 1
ATOM 778 O O . LYS A 1 95 ? 25.319 10.470 -11.525 1.00 60.09 95 LYS A O 1
ATOM 783 N N . GLU A 1 96 ? 23.171 10.166 -12.094 1.00 59.56 96 GLU A N 1
ATOM 784 C CA . GLU A 1 96 ? 23.440 9.077 -13.045 1.00 59.56 96 GLU A CA 1
ATOM 785 C C . GLU A 1 96 ? 24.241 9.558 -14.265 1.00 59.56 96 GLU A C 1
ATOM 787 O O . GLU A 1 96 ? 25.216 8.910 -14.640 1.00 59.56 96 GLU A O 1
ATOM 792 N N . GLU A 1 97 ? 23.909 10.729 -14.819 1.00 59.16 97 GLU A N 1
ATOM 793 C CA . GLU A 1 97 ? 24.633 11.328 -15.954 1.00 59.16 97 GLU A CA 1
ATOM 794 C C . GLU A 1 97 ? 26.094 11.665 -15.597 1.00 59.16 97 GLU A C 1
ATOM 796 O O . GLU A 1 97 ? 27.004 11.352 -16.363 1.00 59.16 97 GLU A O 1
ATOM 801 N N . ASN A 1 98 ? 26.344 12.194 -14.392 1.00 58.38 98 ASN A N 1
ATOM 802 C CA . ASN A 1 98 ? 27.709 12.443 -13.908 1.00 58.38 98 ASN A CA 1
ATOM 803 C C . ASN A 1 98 ? 28.521 11.149 -13.716 1.00 58.38 98 ASN A C 1
ATOM 805 O O . ASN A 1 98 ? 29.723 11.123 -13.968 1.00 58.38 98 ASN A O 1
ATOM 809 N N . ILE A 1 99 ? 27.891 10.059 -13.268 1.00 61.78 99 ILE A N 1
ATOM 810 C CA . ILE A 1 99 ? 28.579 8.772 -13.074 1.00 61.78 99 ILE A CA 1
ATOM 811 C C . ILE A 1 99 ? 28.962 8.140 -14.423 1.00 61.78 99 ILE A C 1
ATOM 813 O O . ILE A 1 99 ? 30.002 7.486 -14.518 1.00 61.78 99 ILE A O 1
ATOM 817 N N . GLU A 1 100 ? 28.154 8.323 -15.470 1.00 58.84 100 GLU A N 1
ATOM 818 C CA . GLU A 1 100 ? 28.482 7.845 -16.818 1.00 58.84 100 GLU A CA 1
ATOM 819 C C . GLU A 1 100 ? 29.595 8.655 -17.497 1.00 58.84 100 GLU A C 1
ATOM 821 O O . GLU A 1 100 ? 30.410 8.061 -18.205 1.00 58.84 100 GLU A O 1
ATOM 826 N N . GLU A 1 101 ? 29.680 9.969 -17.269 1.00 57.38 101 GLU A N 1
ATOM 827 C CA . GLU A 1 101 ? 30.793 10.792 -17.773 1.00 57.38 101 GLU A CA 1
ATOM 828 C C . GLU A 1 101 ? 32.126 10.437 -17.107 1.00 57.38 101 GLU A C 1
ATOM 830 O O . GLU A 1 101 ? 33.135 10.296 -17.794 1.00 57.38 101 GLU A O 1
ATOM 835 N N . VAL A 1 102 ? 32.132 10.195 -15.792 1.00 58.50 102 VAL A N 1
ATOM 836 C CA . VAL A 1 102 ? 33.346 9.790 -15.059 1.00 58.50 102 VAL A CA 1
ATOM 837 C C . VAL A 1 102 ? 33.862 8.415 -15.498 1.00 58.50 102 VAL A C 1
ATOM 839 O O . VAL A 1 102 ? 35.054 8.165 -15.417 1.00 58.50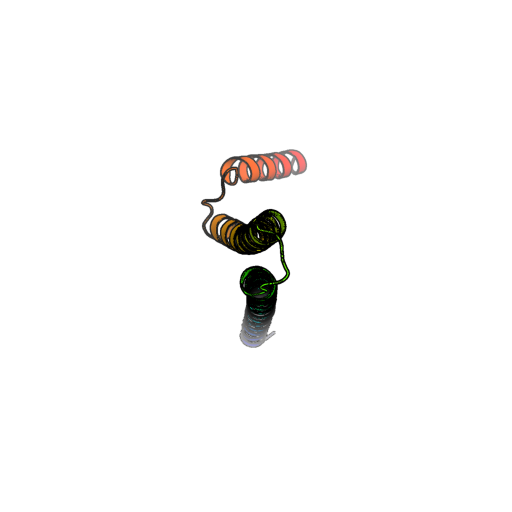 102 VAL A O 1
ATOM 842 N N . LYS A 1 103 ? 32.998 7.518 -15.989 1.00 59.19 103 LYS A N 1
ATOM 843 C CA . LYS A 1 103 ? 33.414 6.201 -16.510 1.00 59.19 103 LYS A CA 1
ATOM 844 C C . LYS A 1 103 ? 33.951 6.229 -17.945 1.00 59.19 103 LYS A C 1
ATOM 846 O O . LYS A 1 103 ? 34.457 5.207 -18.405 1.00 59.19 103 LYS A O 1
ATOM 851 N N . LYS A 1 104 ? 33.771 7.334 -18.674 1.00 57.91 104 LYS A N 1
ATOM 852 C CA . LYS A 1 104 ? 34.226 7.493 -20.067 1.00 57.91 104 LYS A CA 1
ATOM 853 C C . LYS A 1 104 ? 35.573 8.213 -20.191 1.00 57.91 104 LYS A C 1
ATOM 855 O O . LYS A 1 104 ? 36.139 8.182 -21.282 1.00 57.91 104 LYS A O 1
ATOM 860 N N . ASN A 1 105 ? 36.056 8.816 -19.106 1.00 49.50 105 ASN A N 1
ATOM 861 C CA . ASN A 1 105 ? 37.394 9.398 -18.972 1.00 49.50 105 ASN A CA 1
ATOM 862 C C . ASN A 1 105 ? 38.296 8.478 -18.146 1.00 49.50 105 ASN A C 1
ATOM 864 O O . ASN A 1 105 ? 39.525 8.543 -18.361 1.00 49.50 105 ASN A O 1
#

Radius of gyration: 22.98 Å; chains: 1; bounding box: 57×30×68 Å

Secondary structure (DSSP, 8-state):
--HHHHHHHHHHHHHHHHHHHHHHHHHHHHHHHHHHHHHHHHHHHHHH-TTS-HHHHHHHHHHHHHHHHHHHHHHHHHHHHHTT-STTHHHHHHHHHHHHHHTT-

Foldseek 3Di:
DDPVVVVVVVVVVVVVVVVVVVVVVVVLLVVLVVVLVVLVVVLVVQLPDPPHDPVSNVVSVVRSVVSNCVSVVVVVQVVCLVVCNHVCSVVVVVVVVVVVVVVVD

Sequence (105 aa):
MNTELFRNWKDYFQFVYFSGGLAVGWISGHLSLRKIRSALEKAENIIRSPKSNMDQKYHAACDAIDESCFYLGVVFEKYNRKQRTAPGWKEAKTKEENIEEVKKN